Protein AF-A0A9D3AVS0-F1 (afdb_monomer)

Mean predicted aligned error: 6.19 Å

pLDDT: mean 85.83, std 12.23, range [47.47, 96.69]

Solvent-accessible surface area (backbone atoms only — not comparable to full-atom values): 5123 Å² total; per-residue (Å²): 129,54,42,36,38,40,34,11,70,82,72,87,50,73,67,52,44,54,53,49,51,58,55,55,73,72,51,63,90,86,45,49,76,44,83,47,45,73,63,50,69,62,55,64,71,71,52,63,91,77,53,45,76,46,70,49,39,67,68,49,26,51,48,42,51,75,66,38,78,84,43,88,65,24,66,71,64,54,65,72,70,76,80,123

InterPro domains:
  IPR003203 Bifunctional adenosylcobalamin biosynthesis protein CobU/CobP [PF02283] (3-70)
  IPR003203 Bifunctional adenosylcobalamin biosynthesis protein CobU/CobP [PTHR34848] (3-69)
  IPR027417 P-loop containing nucleoside triphosphate hydrolase [G3DSA:3.40.50.300] (1-83)
  IPR027417 P-loop containing nucleoside triphosphate hydrolase [SSF52540] (3-69)

Nearest PDB structures (foldseek):
  8yes-assembly1_F  TM=8.635E-01  e=3.047E-04  Methylocapsa palsarum
  8ykc-assembly1_B  TM=8.724E-01  e=8.009E-04  Met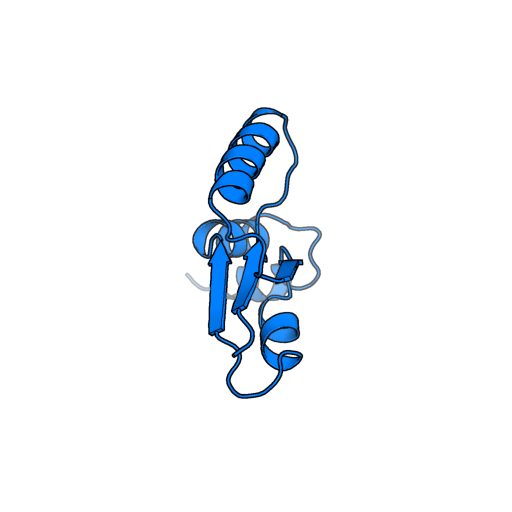hylocapsa palsarum
  7cfy-assembly1_A  TM=4.298E-01  e=8.336E+00  Escherichia coli K-12

Sequence (84 aa):
MMVVYVATAGVHDNEMAERVKQHRLRRPASCCTVEETHILAGVLLSLPTGAVVLIDCLTLWMSNLLLDDNFPGSDRIRRKKKII

Organism: NCBI:txid182264

Structure (mmCIF, N/CA/C/O backbone):
data_AF-A0A9D3AVS0-F1
#
_entry.id   AF-A0A9D3AVS0-F1
#
loop_
_atom_site.group_PDB
_atom_site.id
_atom_site.type_symbol
_atom_site.label_atom_id
_atom_site.label_alt_id
_atom_site.label_comp_id
_atom_site.label_asym_id
_atom_site.label_entity_id
_atom_site.label_seq_id
_atom_site.pdbx_PDB_ins_code
_atom_site.Cartn_x
_atom_site.Cartn_y
_atom_site.Cartn_z
_atom_site.occupancy
_atom_site.B_iso_or_equiv
_atom_site.auth_seq_id
_atom_site.auth_comp_id
_atom_site.auth_asym_id
_atom_site.auth_atom_id
_atom_site.pdbx_PDB_model_num
ATOM 1 N N . MET A 1 1 ? -18.148 -1.952 10.478 1.00 76.12 1 MET A N 1
ATOM 2 C CA . MET A 1 1 ? -17.571 -1.277 9.296 1.00 76.12 1 MET A CA 1
ATOM 3 C C . MET A 1 1 ? -16.080 -1.575 9.282 1.00 76.12 1 MET A C 1
ATOM 5 O O . MET A 1 1 ? -15.429 -1.269 10.272 1.00 76.12 1 MET A O 1
ATOM 9 N N . MET A 1 2 ? -15.560 -2.231 8.244 1.00 87.06 2 MET A N 1
ATOM 10 C CA . MET A 1 2 ? -14.124 -2.529 8.128 1.00 87.06 2 MET A CA 1
ATOM 11 C C . MET A 1 2 ? -13.423 -1.346 7.456 1.00 87.06 2 MET A C 1
ATOM 13 O O . MET A 1 2 ? -13.913 -0.865 6.438 1.00 87.06 2 MET A O 1
ATOM 17 N N . VAL A 1 3 ? -12.299 -0.885 8.009 1.00 92.75 3 VAL A N 1
ATOM 18 C CA . VAL A 1 3 ? -11.460 0.154 7.392 1.00 92.75 3 VAL A CA 1
ATOM 19 C C . VAL A 1 3 ? -10.113 -0.457 7.033 1.00 92.75 3 VAL A C 1
ATOM 21 O O . VAL A 1 3 ? -9.446 -1.030 7.898 1.00 92.75 3 VAL A O 1
ATOM 24 N N . VAL A 1 4 ? -9.727 -0.341 5.764 1.00 94.31 4 VAL A N 1
ATOM 25 C CA . VAL A 1 4 ? -8.509 -0.942 5.214 1.00 94.31 4 VAL A CA 1
ATOM 26 C C . VAL A 1 4 ? -7.610 0.133 4.628 1.00 94.31 4 VAL A C 1
ATOM 28 O O . VAL A 1 4 ? -8.028 0.899 3.766 1.00 94.31 4 VAL A O 1
ATOM 31 N N . TYR A 1 5 ? -6.362 0.167 5.077 1.00 94.44 5 TYR A N 1
ATOM 32 C CA . TYR A 1 5 ? -5.292 0.939 4.464 1.00 94.44 5 TYR A CA 1
ATOM 33 C C . TYR A 1 5 ? -4.545 0.049 3.480 1.00 94.44 5 TYR A C 1
ATOM 35 O O . TYR A 1 5 ? -3.990 -0.969 3.883 1.00 94.44 5 TYR A O 1
ATOM 43 N N . VAL A 1 6 ? -4.493 0.446 2.214 1.00 95.50 6 VAL A N 1
ATOM 44 C CA . VAL A 1 6 ? -3.660 -0.207 1.205 1.00 95.50 6 VAL A CA 1
ATOM 45 C C . VAL A 1 6 ? -2.436 0.663 0.967 1.00 95.50 6 VAL A C 1
ATOM 47 O O . VAL A 1 6 ? -2.524 1.715 0.334 1.00 95.50 6 VAL A O 1
ATOM 50 N N . ALA A 1 7 ? -1.307 0.248 1.533 1.00 94.81 7 ALA A N 1
ATOM 51 C CA . ALA A 1 7 ? -0.029 0.918 1.376 1.00 94.81 7 ALA A CA 1
ATOM 52 C C . ALA A 1 7 ? 0.645 0.442 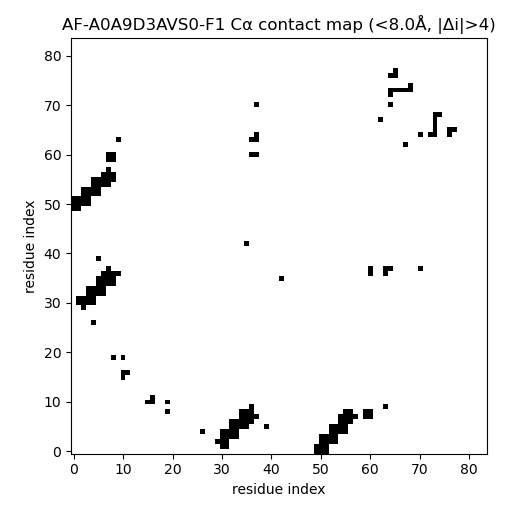0.087 1.00 94.81 7 ALA A C 1
ATOM 54 O O . ALA A 1 7 ? 0.889 -0.748 -0.090 1.00 94.81 7 ALA A O 1
ATOM 55 N N . THR A 1 8 ? 0.950 1.375 -0.805 1.00 95.44 8 THR A N 1
ATOM 56 C CA . THR A 1 8 ? 1.462 1.079 -2.153 1.00 95.44 8 THR A CA 1
ATOM 57 C C . THR A 1 8 ? 2.936 1.436 -2.319 1.00 95.44 8 THR A C 1
ATOM 59 O O . THR A 1 8 ? 3.486 1.354 -3.417 1.00 95.44 8 THR A O 1
ATOM 62 N N . ALA A 1 9 ? 3.587 1.854 -1.233 1.00 91.94 9 ALA A N 1
ATOM 63 C CA . ALA A 1 9 ? 4.983 2.245 -1.244 1.00 91.94 9 ALA A CA 1
ATOM 64 C C . ALA A 1 9 ? 5.920 1.040 -1.350 1.00 91.94 9 ALA A C 1
ATOM 66 O O . ALA A 1 9 ? 5.945 0.195 -0.459 1.00 91.94 9 ALA A O 1
ATOM 67 N N . GLY A 1 10 ? 6.736 1.008 -2.407 1.00 85.69 10 GLY A N 1
ATOM 68 C CA . GLY A 1 10 ? 7.947 0.194 -2.434 1.00 85.69 10 GLY A CA 1
ATOM 69 C C . GLY A 1 10 ? 9.028 0.861 -1.585 1.00 85.69 10 GLY A C 1
ATOM 70 O O . GLY A 1 10 ? 9.436 1.988 -1.868 1.00 85.69 10 GLY A O 1
ATOM 71 N N . VAL A 1 11 ? 9.467 0.201 -0.512 1.00 85.38 11 VAL A N 1
ATOM 72 C CA . VAL A 1 11 ? 10.531 0.720 0.359 1.00 85.38 11 VAL A CA 1
ATOM 73 C C . VAL A 1 11 ? 11.866 0.153 -0.104 1.00 85.38 11 VAL A C 1
ATOM 75 O O . VAL A 1 11 ? 12.195 -0.995 0.183 1.00 85.38 11 VAL A O 1
ATOM 78 N N . HIS A 1 12 ? 12.621 0.969 -0.836 1.00 84.12 12 HIS A N 1
ATOM 79 C CA . HIS A 1 12 ? 13.912 0.583 -1.415 1.00 84.12 12 HIS A CA 1
ATOM 80 C C . HIS A 1 12 ? 15.099 1.333 -0.799 1.00 84.12 12 HIS A C 1
ATOM 82 O O . HIS A 1 12 ? 16.246 0.949 -1.011 1.00 84.12 12 HIS A O 1
ATOM 88 N N . ASP A 1 13 ? 14.829 2.380 -0.019 1.00 88.56 13 ASP A N 1
ATOM 89 C CA . ASP A 1 13 ? 15.834 3.193 0.653 1.00 88.56 13 ASP A CA 1
ATOM 90 C C . ASP A 1 13 ? 15.358 3.650 2.045 1.00 88.56 13 ASP A C 1
ATOM 92 O O . ASP A 1 13 ? 14.182 3.536 2.415 1.00 88.56 13 ASP A O 1
ATOM 96 N N . ASN A 1 14 ? 16.306 4.161 2.832 1.00 88.81 14 ASN A N 1
ATOM 97 C CA . ASN A 1 14 ? 16.073 4.576 4.215 1.00 88.81 14 ASN A CA 1
ATOM 98 C C . ASN A 1 14 ? 15.231 5.855 4.331 1.00 88.81 14 ASN A C 1
ATOM 100 O O . ASN A 1 14 ? 14.548 6.044 5.338 1.00 88.81 14 ASN A O 1
ATOM 104 N N . GLU A 1 15 ? 15.262 6.732 3.326 1.00 91.31 15 GLU A N 1
ATOM 105 C CA . GLU A 1 15 ? 14.457 7.954 3.330 1.00 91.31 15 GLU A CA 1
ATOM 106 C C . GLU A 1 15 ? 12.971 7.597 3.195 1.00 91.31 15 GLU A C 1
ATOM 108 O O . GLU A 1 15 ? 12.132 8.034 3.988 1.00 91.31 15 GLU A O 1
ATOM 113 N N . MET A 1 16 ? 12.646 6.731 2.235 1.00 86.88 16 MET A N 1
ATOM 114 C CA . MET A 1 16 ? 11.308 6.201 2.026 1.00 86.88 16 MET A CA 1
ATOM 115 C C . MET A 1 16 ? 10.836 5.402 3.241 1.00 86.88 16 MET A C 1
ATOM 117 O O . MET A 1 16 ? 9.681 5.541 3.645 1.00 86.88 16 MET A O 1
ATOM 121 N N . ALA A 1 17 ? 11.719 4.622 3.872 1.00 88.94 17 ALA A N 1
ATOM 122 C CA . ALA A 1 17 ? 11.391 3.878 5.086 1.00 88.94 17 ALA A CA 1
ATOM 123 C C . ALA A 1 17 ? 10.921 4.806 6.221 1.00 88.94 17 ALA A C 1
ATOM 125 O O . ALA A 1 17 ? 9.886 4.552 6.846 1.00 88.94 17 ALA A O 1
ATOM 126 N N . GLU A 1 18 ? 11.627 5.916 6.455 1.00 90.81 18 GLU A N 1
ATOM 127 C CA . GLU A 1 18 ? 11.230 6.889 7.476 1.00 90.81 18 GLU A CA 1
ATOM 128 C C . GLU A 1 18 ? 9.924 7.599 7.091 1.00 90.81 18 GLU A C 1
ATOM 130 O O . GLU A 1 18 ? 9.020 7.737 7.917 1.00 90.81 18 GLU A O 1
ATOM 135 N N . ARG A 1 19 ? 9.745 7.961 5.814 1.00 88.88 19 ARG A N 1
ATOM 136 C CA . ARG A 1 19 ? 8.481 8.541 5.332 1.00 88.88 19 ARG A CA 1
ATOM 137 C C . ARG A 1 19 ? 7.303 7.595 5.558 1.00 88.88 19 ARG A C 1
ATOM 139 O O . ARG A 1 19 ? 6.271 8.032 6.073 1.00 88.88 19 ARG A O 1
ATOM 146 N N . VAL A 1 20 ? 7.446 6.311 5.233 1.00 88.50 20 VAL A N 1
ATOM 147 C CA . VAL A 1 20 ? 6.411 5.290 5.460 1.00 88.50 20 VAL A CA 1
ATOM 148 C C . VAL A 1 20 ? 6.118 5.130 6.949 1.00 88.50 20 VAL A C 1
ATOM 150 O O . VAL A 1 20 ? 4.950 5.065 7.335 1.00 88.50 20 VAL A O 1
ATOM 153 N N . LYS A 1 21 ? 7.139 5.138 7.810 1.00 89.00 21 LYS A N 1
ATOM 154 C CA . LYS A 1 21 ? 6.958 5.091 9.268 1.00 89.00 21 LYS A CA 1
ATOM 155 C C 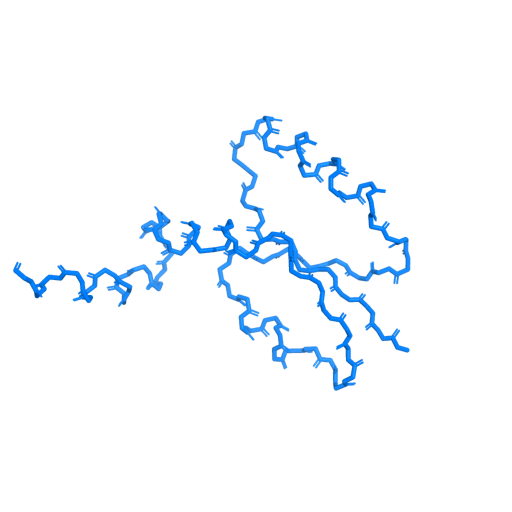. LYS A 1 21 ? 6.076 6.239 9.764 1.00 89.00 21 LYS A C 1
ATOM 157 O O . LYS A 1 21 ? 5.123 5.993 10.501 1.00 89.00 21 LYS A O 1
ATOM 162 N N . GLN A 1 22 ? 6.319 7.465 9.301 1.00 88.38 22 GLN A N 1
ATOM 163 C CA . GLN A 1 22 ? 5.484 8.619 9.648 1.00 88.38 22 GLN A CA 1
ATOM 164 C C . GLN A 1 22 ? 4.040 8.475 9.143 1.00 88.38 22 GLN A C 1
ATOM 166 O O . GLN A 1 22 ? 3.101 8.850 9.846 1.00 88.38 22 GLN A O 1
ATOM 171 N N . HIS A 1 23 ? 3.831 7.885 7.961 1.00 85.88 23 HIS A N 1
ATOM 172 C CA . HIS A 1 23 ? 2.484 7.599 7.451 1.00 85.88 23 HIS A CA 1
ATOM 173 C C . HIS A 1 23 ? 1.771 6.536 8.295 1.00 85.88 23 HIS A C 1
ATOM 175 O O . HIS A 1 23 ? 0.590 6.693 8.602 1.00 85.88 23 HIS A O 1
ATOM 181 N N . ARG A 1 24 ? 2.484 5.492 8.741 1.00 85.19 24 ARG A N 1
ATOM 182 C CA . ARG A 1 24 ? 1.941 4.446 9.623 1.00 85.19 24 ARG A CA 1
ATOM 183 C C . ARG A 1 24 ? 1.467 4.999 10.965 1.00 85.19 24 ARG A C 1
ATOM 185 O O . ARG A 1 24 ? 0.417 4.578 11.435 1.00 85.19 24 ARG A O 1
ATOM 192 N N . LEU A 1 25 ? 2.180 5.967 11.545 1.00 86.31 25 LEU A N 1
ATOM 193 C CA . LEU A 1 25 ? 1.796 6.599 12.817 1.00 86.31 25 LEU A CA 1
ATOM 194 C C . LEU A 1 25 ? 0.467 7.368 12.748 1.00 86.31 25 LEU A C 1
ATOM 196 O O . LEU A 1 25 ? -0.177 7.566 13.772 1.00 86.31 25 LEU A O 1
ATOM 200 N N . ARG A 1 26 ? 0.036 7.788 11.552 1.00 83.81 26 ARG A N 1
ATOM 201 C CA . ARG A 1 26 ? -1.244 8.487 11.345 1.00 83.81 26 ARG A CA 1
ATOM 202 C C . ARG A 1 26 ? -2.430 7.532 11.195 1.00 83.81 26 ARG A C 1
ATOM 204 O O . ARG A 1 26 ? -3.566 7.992 11.100 1.00 83.81 26 ARG A O 1
ATOM 211 N N . ARG A 1 27 ? -2.187 6.219 11.127 1.00 85.56 27 ARG A N 1
ATOM 212 C CA . ARG A 1 27 ? -3.232 5.213 10.904 1.00 85.56 27 ARG A CA 1
ATOM 213 C C . ARG A 1 27 ? -3.931 4.900 12.229 1.00 85.56 27 ARG A C 1
ATOM 215 O O . ARG A 1 27 ? -3.245 4.627 13.215 1.00 85.56 27 ARG A O 1
ATOM 222 N N . PRO A 1 28 ? -5.274 4.901 12.283 1.00 83.06 28 PRO A N 1
ATOM 223 C CA . PRO A 1 28 ? -5.987 4.429 13.462 1.00 83.06 28 PRO A CA 1
ATOM 224 C C . PRO A 1 28 ? -5.627 2.968 13.756 1.00 83.06 28 PRO A C 1
ATOM 226 O O . PRO A 1 28 ? -5.574 2.142 12.846 1.00 83.06 28 PRO A O 1
ATOM 229 N N . ALA A 1 29 ? -5.428 2.630 15.032 1.00 77.19 29 ALA A N 1
ATOM 230 C CA . ALA A 1 29 ? -5.034 1.278 15.449 1.00 77.19 29 ALA A CA 1
ATOM 231 C C . ALA A 1 29 ? -6.067 0.190 15.089 1.00 77.19 29 ALA A C 1
ATOM 233 O O . ALA A 1 29 ? -5.731 -0.988 15.028 1.00 77.19 29 ALA A O 1
ATOM 234 N N . SER A 1 30 ? -7.320 0.578 14.843 1.00 84.81 30 SER A N 1
ATOM 235 C CA . SER A 1 30 ? -8.410 -0.316 14.449 1.00 84.81 30 SER A CA 1
ATOM 236 C C . SER A 1 30 ? -8.430 -0.660 12.955 1.00 84.81 30 SER A C 1
ATOM 238 O O . SER A 1 30 ? -9.255 -1.472 12.535 1.00 84.81 30 SER A O 1
ATOM 240 N N . CYS A 1 31 ? -7.569 -0.048 12.137 1.00 84.38 31 CYS A N 1
ATOM 241 C CA . CYS A 1 31 ? -7.554 -0.276 10.698 1.00 84.38 31 CYS A CA 1
ATOM 242 C C . CYS A 1 31 ? -6.661 -1.460 10.313 1.00 84.38 31 CYS A C 1
ATOM 244 O O . CYS A 1 31 ? -5.515 -1.570 10.749 1.00 84.38 31 CYS A O 1
ATOM 246 N N . CYS A 1 32 ? -7.155 -2.307 9.412 1.00 90.81 32 CYS A N 1
ATOM 247 C CA . CYS A 1 32 ? -6.330 -3.327 8.777 1.00 90.81 32 CYS A CA 1
ATOM 248 C C . CYS A 1 32 ? -5.399 -2.657 7.761 1.00 90.81 32 CYS A C 1
ATOM 250 O O . CYS A 1 32 ? -5.826 -1.771 7.025 1.00 90.81 32 CYS A O 1
ATOM 252 N N . THR A 1 33 ? -4.136 -3.074 7.701 1.00 92.12 33 THR A N 1
ATOM 253 C CA . THR A 1 33 ? -3.190 -2.607 6.678 1.00 92.12 33 THR A CA 1
ATOM 254 C C . THR A 1 33 ? -2.846 -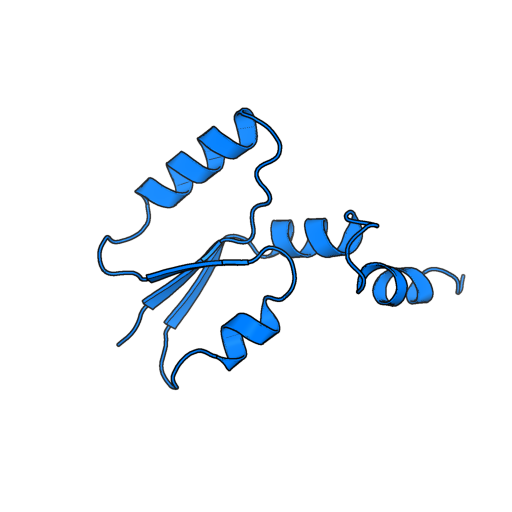3.756 5.739 1.00 92.12 33 THR A C 1
ATOM 256 O O . THR A 1 33 ? -2.536 -4.850 6.202 1.00 92.12 33 THR A O 1
ATOM 259 N N . VAL A 1 34 ? -2.874 -3.486 4.438 1.00 94.12 34 VAL A N 1
ATOM 260 C CA . VAL A 1 34 ? -2.382 -4.357 3.369 1.00 94.12 34 VAL A CA 1
ATOM 261 C C . VAL A 1 34 ? -1.275 -3.604 2.640 1.00 94.12 34 VAL A C 1
ATOM 263 O O . VAL A 1 34 ? -1.452 -2.436 2.304 1.00 94.12 34 VAL A O 1
ATOM 266 N N . GLU A 1 35 ? -0.138 -4.247 2.410 1.00 93.88 35 GLU A N 1
ATOM 267 C CA . GLU A 1 35 ? 0.944 -3.696 1.590 1.00 93.88 35 GLU A CA 1
ATOM 268 C C . GLU A 1 35 ? 0.849 -4.320 0.195 1.00 93.88 35 GLU A C 1
ATOM 270 O O . GLU A 1 35 ? 0.974 -5.533 0.052 1.00 93.88 35 GLU A O 1
ATOM 275 N N . GLU A 1 36 ? 0.556 -3.507 -0.820 1.00 95.44 36 GLU A N 1
ATOM 276 C CA . GLU A 1 36 ? 0.402 -3.957 -2.206 1.00 95.44 36 GLU A CA 1
ATOM 277 C C . GLU A 1 36 ? 0.875 -2.875 -3.175 1.00 95.44 36 GLU A C 1
ATOM 279 O O . GLU A 1 36 ? 0.274 -1.807 -3.298 1.00 95.44 36 GLU A O 1
ATOM 284 N N . THR A 1 37 ? 1.955 -3.165 -3.892 1.00 94.44 37 THR A N 1
ATOM 285 C CA . THR A 1 37 ? 2.664 -2.202 -4.737 1.00 94.44 37 THR A CA 1
ATOM 286 C C . THR A 1 37 ? 2.213 -2.221 -6.197 1.00 94.44 37 THR A C 1
ATOM 288 O O . THR A 1 37 ? 2.430 -1.224 -6.887 1.00 94.44 37 THR A O 1
ATOM 291 N N . HIS A 1 38 ? 1.548 -3.287 -6.664 1.00 94.00 38 HIS A N 1
ATOM 292 C CA . HIS A 1 38 ? 1.216 -3.499 -8.079 1.00 94.00 38 HIS A CA 1
ATOM 293 C C . HIS A 1 38 ? -0.228 -3.984 -8.307 1.00 94.00 38 HIS A C 1
ATOM 295 O O . HIS A 1 38 ? -0.982 -3.357 -9.056 1.00 94.00 38 HIS A O 1
ATOM 301 N N . ILE A 1 39 ? -0.659 -5.061 -7.646 1.00 94.44 39 ILE A N 1
ATOM 302 C CA . ILE A 1 39 ? -1.943 -5.760 -7.848 1.00 94.44 39 ILE A CA 1
ATOM 303 C C . ILE A 1 39 ? -3.062 -5.149 -6.985 1.00 94.44 39 ILE A C 1
ATOM 305 O O . ILE A 1 39 ? -3.869 -5.838 -6.360 1.00 94.44 39 ILE A O 1
ATOM 309 N N . LEU A 1 40 ? -3.165 -3.817 -6.991 1.00 94.94 40 LEU A N 1
ATOM 310 C CA . LEU A 1 40 ? -4.147 -3.077 -6.190 1.00 94.94 40 LEU A CA 1
ATOM 311 C C . LEU A 1 40 ? -5.588 -3.546 -6.452 1.00 94.94 40 LEU A C 1
ATOM 313 O O . LEU A 1 40 ? -6.359 -3.738 -5.517 1.00 94.94 40 LEU A O 1
ATOM 317 N N . ALA A 1 41 ? -5.944 -3.796 -7.715 1.00 93.88 41 ALA A N 1
ATOM 318 C CA . ALA A 1 41 ? -7.277 -4.280 -8.071 1.00 93.88 41 ALA A CA 1
ATOM 319 C C . ALA A 1 41 ? -7.610 -5.639 -7.428 1.00 93.88 41 ALA A C 1
ATOM 321 O O . ALA A 1 41 ? -8.746 -5.849 -7.016 1.00 93.88 41 ALA A O 1
ATOM 322 N N . GLY A 1 42 ? -6.629 -6.540 -7.302 1.00 95.62 42 GLY A N 1
ATOM 323 C CA . GLY A 1 42 ? -6.831 -7.837 -6.653 1.00 95.62 42 GLY A CA 1
ATOM 324 C C . GLY A 1 42 ? -7.123 -7.692 -5.161 1.00 95.62 42 GLY A C 1
ATOM 325 O O . GLY A 1 42 ? -8.012 -8.366 -4.648 1.00 95.62 42 GLY A O 1
ATOM 326 N N . VAL A 1 43 ? -6.448 -6.753 -4.490 1.00 96.00 43 VAL A N 1
ATOM 327 C CA . VAL A 1 43 ? -6.750 -6.405 -3.095 1.00 96.00 43 VAL A CA 1
ATOM 328 C C . VAL A 1 43 ? -8.157 -5.837 -2.977 1.00 96.00 43 VAL A C 1
ATOM 330 O O . VAL A 1 43 ? -8.925 -6.300 -2.150 1.00 96.00 43 VAL A O 1
ATOM 333 N N . LEU A 1 44 ? -8.543 -4.882 -3.825 1.00 95.44 44 LEU A N 1
ATOM 334 C CA . LEU A 1 44 ? -9.879 -4.282 -3.752 1.00 95.44 44 LEU A CA 1
ATOM 335 C C . LEU A 1 44 ? -11.003 -5.308 -3.965 1.00 95.44 44 LEU A C 1
ATOM 337 O O . LEU A 1 44 ? -12.040 -5.214 -3.315 1.00 95.44 44 LEU A O 1
ATOM 341 N N . LEU A 1 45 ? -10.792 -6.292 -4.844 1.00 96.69 45 LEU A N 1
ATOM 342 C CA . LEU A 1 45 ? -11.763 -7.352 -5.128 1.00 96.69 45 LEU A CA 1
ATOM 343 C C . LEU A 1 45 ? -11.861 -8.413 -4.024 1.00 96.69 45 LEU A C 1
ATOM 345 O O . LEU A 1 45 ? -12.875 -9.103 -3.952 1.00 96.69 45 LEU A O 1
ATOM 349 N N . SER A 1 46 ? -10.836 -8.567 -3.181 1.00 95.94 46 SER A N 1
ATOM 350 C CA . SER A 1 46 ? -10.854 -9.531 -2.073 1.00 95.94 46 SER A CA 1
ATOM 351 C C . SER A 1 46 ? -11.504 -8.982 -0.801 1.00 95.94 46 SER A C 1
ATOM 353 O O . SER A 1 46 ? -11.771 -9.740 0.133 1.00 95.94 46 SER A O 1
ATOM 355 N N . LEU A 1 47 ? -11.772 -7.674 -0.750 1.00 95.38 47 LEU A N 1
ATOM 356 C CA . LEU A 1 47 ? -12.374 -7.033 0.411 1.00 95.38 47 LEU A CA 1
ATOM 357 C C . LEU A 1 47 ? -13.884 -7.295 0.499 1.00 95.38 47 LEU A C 1
ATOM 359 O O . LEU A 1 47 ? -14.576 -7.351 -0.520 1.00 95.38 47 LEU A O 1
ATOM 363 N N . PRO A 1 48 ? -14.430 -7.414 1.723 1.00 94.69 48 PRO A N 1
ATOM 364 C CA . PRO A 1 48 ? -15.859 -7.601 1.912 1.00 94.69 48 PRO A CA 1
ATOM 365 C C . PRO A 1 48 ? -16.644 -6.364 1.463 1.00 94.69 48 PRO A C 1
ATOM 367 O O . PRO A 1 48 ? -16.186 -5.223 1.576 1.00 94.69 48 PRO A O 1
ATOM 370 N N . THR A 1 49 ? -17.878 -6.582 1.009 1.00 94.38 49 THR A N 1
ATOM 371 C CA . THR A 1 49 ? -18.797 -5.494 0.662 1.00 94.38 49 THR A CA 1
ATOM 372 C C . THR A 1 49 ? -18.991 -4.545 1.847 1.00 94.38 49 THR A C 1
ATOM 374 O O . THR A 1 49 ? -19.199 -4.977 2.981 1.00 94.38 49 THR A O 1
ATOM 377 N N . GLY A 1 50 ? -18.927 -3.237 1.585 1.00 93.19 50 GLY A N 1
ATOM 378 C CA . GLY A 1 50 ? -19.050 -2.204 2.617 1.00 93.19 50 GLY A CA 1
ATOM 379 C C . GLY A 1 50 ? -17.756 -1.906 3.385 1.00 93.19 50 GLY A C 1
ATOM 380 O O . GLY A 1 50 ? -17.792 -1.136 4.345 1.00 93.19 50 GLY A O 1
ATOM 381 N N . ALA A 1 51 ? -16.615 -2.479 2.987 1.00 94.31 51 ALA A N 1
ATOM 382 C CA . ALA A 1 51 ? -15.316 -2.017 3.463 1.00 94.31 51 ALA A CA 1
ATOM 383 C C . ALA A 1 51 ? -15.032 -0.583 2.980 1.00 94.31 51 ALA A C 1
ATOM 385 O O . ALA A 1 51 ? -15.274 -0.237 1.823 1.00 94.31 51 ALA A O 1
ATOM 386 N N . VAL A 1 52 ? -14.481 0.242 3.868 1.00 93.81 52 VAL A N 1
ATOM 387 C CA . VAL A 1 52 ? -13.935 1.562 3.535 1.00 93.81 52 VAL A CA 1
ATOM 388 C C . VAL A 1 52 ? -12.444 1.400 3.285 1.00 93.81 52 VAL A C 1
ATOM 390 O O . VAL A 1 52 ? -11.729 0.873 4.137 1.00 93.81 52 VAL A O 1
ATOM 393 N N . VAL A 1 53 ? -11.969 1.858 2.129 1.00 94.50 53 VAL A N 1
ATOM 394 C CA . VAL A 1 53 ? -10.574 1.678 1.715 1.00 94.50 53 VAL A CA 1
ATOM 395 C C . VAL A 1 53 ? -9.884 3.024 1.575 1.00 94.50 53 VAL A C 1
ATOM 397 O O . VAL A 1 53 ? -10.381 3.906 0.877 1.00 94.50 53 VAL A O 1
ATOM 400 N N . LEU A 1 54 ? -8.718 3.163 2.203 1.00 93.38 54 LEU A N 1
ATOM 401 C CA . LEU A 1 54 ? -7.799 4.268 1.974 1.00 93.38 54 LEU A CA 1
ATOM 402 C C . LEU A 1 54 ? -6.544 3.757 1.268 1.00 93.38 54 LEU A C 1
ATOM 404 O O . LEU A 1 54 ? -5.881 2.846 1.755 1.00 93.38 54 LEU A O 1
ATOM 408 N N . ILE A 1 55 ? -6.206 4.364 0.135 1.00 94.38 55 ILE A N 1
ATOM 409 C CA . ILE A 1 55 ? -5.012 4.025 -0.645 1.00 94.38 55 ILE A CA 1
ATOM 410 C C . ILE A 1 55 ? -3.915 5.046 -0.329 1.00 94.38 55 ILE A C 1
ATOM 412 O O . ILE A 1 55 ? -4.120 6.248 -0.489 1.00 94.38 55 ILE A O 1
ATOM 416 N N . ASP A 1 56 ? -2.746 4.563 0.081 1.00 91.12 56 ASP A N 1
ATOM 417 C CA . ASP A 1 56 ? -1.607 5.359 0.550 1.00 91.12 56 ASP A CA 1
ATOM 418 C C . ASP A 1 56 ? -0.319 4.926 -0.189 1.00 91.12 56 ASP A C 1
ATOM 420 O O . ASP A 1 56 ? 0.371 4.007 0.244 1.00 91.12 56 ASP A O 1
ATOM 424 N N . CYS A 1 57 ? 0.020 5.481 -1.359 1.00 90.56 57 CYS A N 1
ATOM 425 C CA . CYS A 1 57 ? -0.704 6.491 -2.138 1.00 90.56 57 CYS A CA 1
ATOM 426 C C . CYS A 1 57 ? -0.820 6.113 -3.629 1.00 90.56 57 CYS A C 1
ATOM 428 O O . CYS A 1 57 ? -0.012 5.366 -4.187 1.00 90.56 57 CYS A O 1
ATOM 430 N N . LEU A 1 58 ? -1.831 6.652 -4.317 1.00 93.25 58 LEU A N 1
ATOM 431 C CA . LEU A 1 58 ? -2.117 6.274 -5.706 1.00 93.25 58 LEU A CA 1
ATOM 432 C C . LEU A 1 58 ? -0.986 6.653 -6.679 1.00 93.25 58 LEU A C 1
ATOM 434 O O . LEU A 1 58 ? -0.681 5.894 -7.595 1.00 93.25 58 LEU A O 1
ATOM 438 N N . THR A 1 59 ? -0.324 7.791 -6.463 1.00 91.81 59 THR A N 1
ATOM 439 C CA . THR A 1 59 ? 0.792 8.235 -7.311 1.00 91.81 59 THR A CA 1
ATOM 440 C C . THR A 1 59 ? 1.973 7.273 -7.241 1.00 91.81 59 THR A C 1
ATOM 442 O O . THR A 1 59 ? 2.585 6.983 -8.262 1.00 91.81 59 THR A O 1
ATOM 445 N N . LEU A 1 60 ? 2.278 6.742 -6.054 1.00 90.94 60 LEU A N 1
ATOM 446 C CA . LEU A 1 60 ? 3.383 5.803 -5.887 1.00 90.94 60 LEU A CA 1
ATOM 447 C C . LEU A 1 60 ? 3.060 4.443 -6.512 1.00 90.94 60 LEU A C 1
ATOM 449 O O . LEU A 1 60 ? 3.902 3.883 -7.203 1.00 90.94 60 LEU A O 1
ATOM 453 N N . TRP A 1 61 ? 1.812 3.985 -6.389 1.00 93.69 61 TRP A N 1
ATOM 454 C CA . TRP A 1 61 ? 1.327 2.820 -7.134 1.00 93.69 61 TRP A CA 1
ATOM 455 C C . TRP A 1 61 ? 1.504 2.991 -8.650 1.00 93.69 61 TRP A C 1
ATOM 457 O O . TRP A 1 61 ? 2.030 2.105 -9.319 1.00 93.69 61 TRP A O 1
ATOM 467 N N . MET A 1 62 ? 1.125 4.152 -9.198 1.00 91.62 62 MET A N 1
ATOM 468 C CA . MET A 1 62 ? 1.338 4.447 -10.619 1.00 91.62 62 MET A CA 1
ATOM 469 C C . MET A 1 62 ? 2.824 4.449 -10.993 1.00 91.62 62 MET A C 1
ATOM 471 O O . MET A 1 62 ? 3.178 3.915 -12.042 1.00 91.62 62 MET A O 1
ATOM 475 N N . SER A 1 63 ? 3.691 5.025 -10.157 1.00 90.69 63 SER A N 1
ATOM 476 C CA . SER A 1 63 ? 5.140 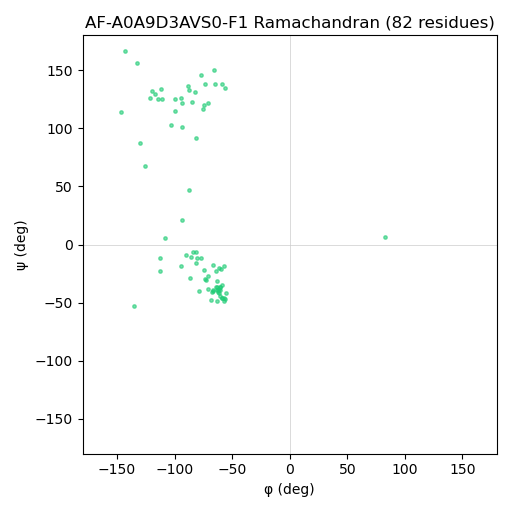5.009 -10.378 1.00 90.69 63 SER A CA 1
ATOM 477 C C . SER A 1 63 ? 5.692 3.586 -10.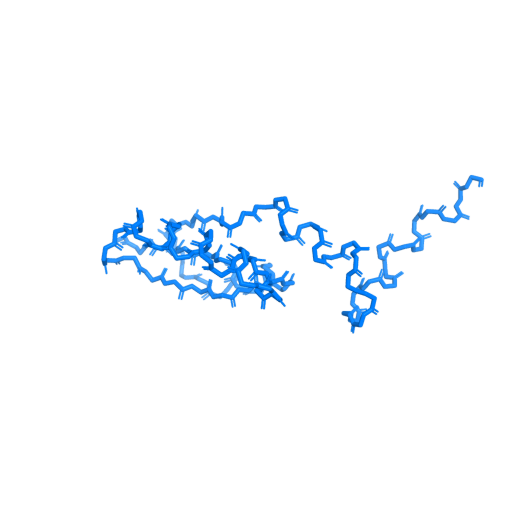413 1.00 90.69 63 SER A C 1
ATOM 479 O O . SER A 1 63 ? 6.438 3.275 -11.336 1.00 90.69 63 SER A O 1
ATOM 481 N N . ASN A 1 64 ? 5.279 2.709 -9.490 1.00 90.62 64 ASN A N 1
ATOM 482 C CA . ASN A 1 64 ? 5.684 1.299 -9.495 1.00 90.62 64 ASN A CA 1
ATOM 483 C C . ASN A 1 64 ? 5.309 0.638 -10.830 1.00 90.62 64 ASN A C 1
ATOM 485 O O . ASN A 1 64 ? 6.158 0.065 -11.502 1.00 90.62 64 ASN A O 1
ATOM 489 N N . LEU A 1 65 ? 4.065 0.819 -11.288 1.00 90.19 65 LEU A N 1
ATOM 490 C CA . LEU A 1 65 ? 3.599 0.255 -12.559 1.00 90.19 65 LEU A CA 1
ATOM 491 C C . LEU A 1 65 ? 4.343 0.783 -13.796 1.00 90.19 65 LEU A C 1
ATOM 493 O O . LEU A 1 65 ? 4.431 0.084 -14.805 1.00 90.19 65 LEU A O 1
ATOM 497 N N . LEU A 1 66 ? 4.804 2.034 -13.760 1.00 88.12 66 LEU A N 1
ATOM 498 C CA . LEU A 1 66 ? 5.470 2.681 -14.892 1.00 88.12 66 LEU A CA 1
ATOM 499 C C . LEU A 1 66 ? 6.976 2.418 -14.939 1.00 88.12 66 LEU A C 1
ATOM 501 O O . LEU A 1 66 ? 7.552 2.483 -16.028 1.00 88.12 66 LEU A O 1
ATOM 505 N N . LEU A 1 67 ? 7.601 2.203 -13.781 1.00 88.25 67 LEU A N 1
ATOM 506 C CA . LEU A 1 67 ? 9.055 2.188 -13.624 1.00 88.25 67 LEU A CA 1
ATOM 507 C C . LEU A 1 67 ? 9.613 0.806 -13.272 1.00 88.25 67 LEU A C 1
ATOM 509 O O . LEU A 1 67 ? 10.788 0.566 -13.542 1.00 88.25 67 LEU A O 1
ATOM 513 N N . ASP A 1 68 ? 8.813 -0.096 -12.697 1.00 88.88 68 ASP A N 1
ATOM 514 C CA . ASP A 1 68 ? 9.256 -1.461 -12.415 1.00 88.88 68 ASP A CA 1
ATOM 515 C C . ASP A 1 68 ? 9.151 -2.333 -13.673 1.00 88.88 68 ASP A C 1
ATOM 517 O O . ASP A 1 68 ? 8.120 -2.941 -13.971 1.00 88.88 68 ASP A O 1
ATOM 521 N N . ASP A 1 69 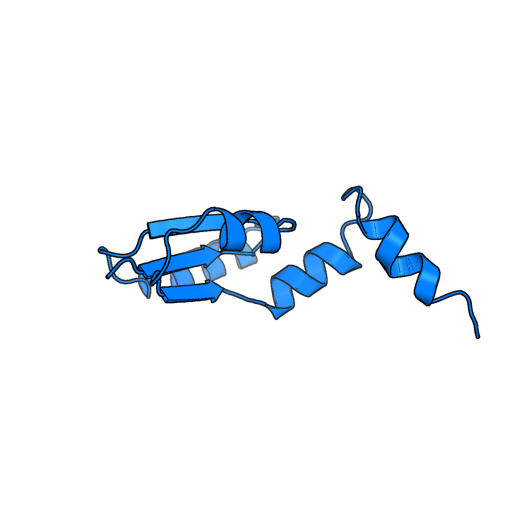? 10.245 -2.395 -14.432 1.00 85.44 69 ASP A N 1
ATOM 522 C CA . ASP A 1 69 ? 10.329 -3.219 -15.639 1.00 85.44 69 ASP A CA 1
ATOM 523 C C . ASP A 1 69 ? 10.282 -4.731 -15.326 1.00 85.44 69 ASP A C 1
ATOM 525 O O . ASP A 1 69 ? 9.946 -5.519 -16.210 1.00 85.44 69 ASP A O 1
ATOM 529 N N . ASN A 1 70 ? 10.532 -5.152 -14.077 1.00 85.44 70 ASN A N 1
ATOM 530 C CA . ASN A 1 70 ? 10.450 -6.562 -13.679 1.00 85.44 70 ASN A CA 1
ATOM 531 C C . ASN A 1 70 ? 9.016 -7.011 -13.384 1.00 85.44 70 ASN A C 1
ATOM 533 O O . ASN A 1 70 ? 8.746 -8.214 -13.323 1.00 85.44 70 ASN A O 1
ATOM 537 N N . PHE A 1 71 ? 8.082 -6.074 -13.203 1.00 86.06 71 PHE A N 1
ATOM 538 C CA . PHE A 1 71 ? 6.684 -6.416 -13.014 1.00 86.06 71 PHE A CA 1
ATOM 539 C C . PHE A 1 71 ? 6.088 -6.930 -14.338 1.00 86.06 71 PHE A C 1
ATOM 541 O O . PHE A 1 71 ? 6.033 -6.170 -15.302 1.00 86.06 71 PHE A O 1
ATOM 54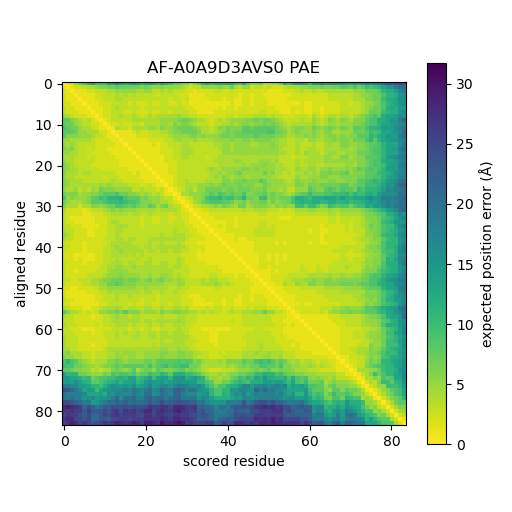8 N N . PRO A 1 72 ? 5.544 -8.163 -14.425 1.00 81.12 72 PRO A N 1
ATOM 549 C CA . PRO A 1 72 ? 5.061 -8.737 -15.692 1.00 81.12 72 PRO A CA 1
ATOM 550 C C . PRO A 1 72 ? 3.983 -7.915 -16.426 1.00 81.12 72 PRO A C 1
ATOM 552 O O . PRO A 1 72 ? 3.728 -8.117 -17.614 1.00 81.12 72 PRO A O 1
ATOM 555 N N . GLY A 1 73 ? 3.310 -6.989 -15.734 1.00 72.38 73 GLY A N 1
ATOM 556 C CA . GLY A 1 73 ? 2.347 -6.063 -16.332 1.00 72.38 73 GLY A CA 1
ATOM 557 C C . GLY A 1 73 ? 2.959 -4.838 -17.032 1.00 72.38 73 GLY A C 1
ATOM 558 O O . GLY A 1 73 ? 2.231 -4.156 -17.760 1.00 72.38 73 GLY A O 1
ATOM 559 N N . SER A 1 74 ? 4.255 -4.564 -16.852 1.00 70.12 74 SER A N 1
ATOM 560 C CA . SER A 1 74 ? 4.971 -3.379 -17.361 1.00 70.12 74 SER A CA 1
ATOM 561 C C . SER A 1 74 ? 4.942 -3.290 -18.898 1.00 70.12 74 SER A C 1
ATOM 563 O O . SER A 1 74 ? 4.655 -2.233 -19.476 1.00 70.12 74 SER A O 1
ATOM 565 N N . ASP A 1 75 ? 5.079 -4.432 -19.577 1.00 63.16 75 ASP A N 1
ATOM 566 C CA . ASP A 1 75 ? 5.024 -4.561 -21.039 1.00 63.16 75 ASP A CA 1
ATOM 567 C C . ASP A 1 75 ? 3.701 -4.075 -21.646 1.00 63.16 75 ASP A C 1
ATOM 569 O O . ASP A 1 75 ? 3.668 -3.522 -22.752 1.00 63.16 75 ASP A O 1
ATOM 573 N N . ARG A 1 76 ? 2.578 -4.264 -20.939 1.00 61.44 76 ARG A N 1
ATOM 574 C CA . ARG A 1 76 ? 1.245 -3.860 -21.424 1.00 61.44 76 ARG A CA 1
ATOM 575 C C . ARG A 1 76 ? 1.057 -2.347 -21.372 1.00 61.44 76 ARG A C 1
ATOM 577 O O . ARG A 1 76 ? 0.328 -1.797 -22.198 1.00 61.44 76 ARG A O 1
ATOM 584 N N . ILE A 1 77 ? 1.714 -1.680 -20.425 1.00 60.62 77 ILE A N 1
ATOM 585 C CA . ILE A 1 77 ? 1.622 -0.231 -20.228 1.00 60.62 77 ILE A CA 1
ATOM 586 C C . ILE A 1 77 ? 2.491 0.497 -21.266 1.00 60.62 77 ILE A C 1
ATOM 588 O O . ILE A 1 77 ? 2.040 1.470 -21.873 1.00 60.62 77 ILE A O 1
ATOM 592 N N . ARG A 1 78 ? 3.692 -0.019 -21.569 1.00 59.28 78 ARG A N 1
ATOM 593 C CA . ARG A 1 78 ? 4.618 0.597 -22.539 1.00 59.28 78 ARG A CA 1
ATOM 594 C C . ARG A 1 78 ? 4.197 0.449 -24.006 1.00 59.28 78 ARG A C 1
ATOM 596 O O . ARG A 1 78 ? 4.454 1.363 -24.790 1.00 59.28 78 ARG A O 1
ATOM 603 N N . ARG A 1 79 ? 3.498 -0.625 -24.406 1.00 57.38 79 ARG A N 1
ATOM 604 C CA . ARG A 1 79 ? 3.051 -0.810 -25.811 1.00 57.38 79 ARG A CA 1
ATOM 605 C C . ARG A 1 79 ? 2.129 0.301 -26.335 1.00 57.38 79 ARG A C 1
ATOM 607 O O . ARG A 1 79 ? 2.074 0.498 -27.543 1.00 57.38 79 ARG A O 1
ATOM 614 N N . LYS A 1 80 ? 1.468 1.073 -25.463 1.00 55.47 80 LYS A N 1
ATOM 615 C CA . LYS A 1 80 ? 0.667 2.244 -25.872 1.00 55.47 80 LYS A CA 1
ATOM 616 C C . LYS A 1 80 ? 1.496 3.489 -26.227 1.00 55.47 80 LYS A C 1
ATOM 618 O O . LYS A 1 80 ? 0.940 4.416 -26.799 1.00 55.47 80 LYS A O 1
ATOM 623 N N . LYS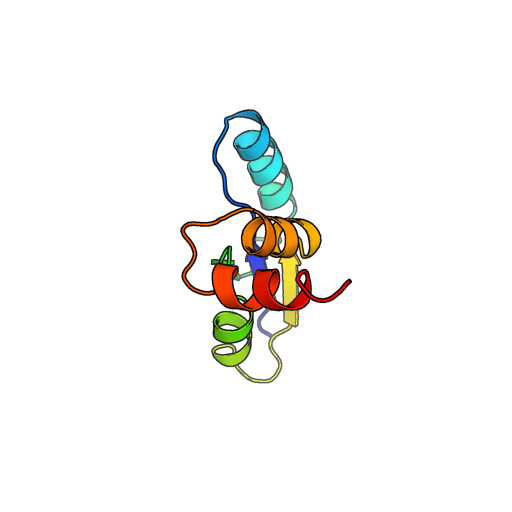 A 1 81 ? 2.801 3.525 -25.923 1.00 52.62 81 LYS A N 1
ATOM 624 C CA . LYS A 1 81 ? 3.691 4.667 -26.222 1.00 52.62 81 LYS A CA 1
ATOM 625 C C . LYS A 1 81 ? 4.376 4.600 -27.593 1.00 52.62 81 LYS A C 1
ATOM 627 O O . LYS A 1 81 ? 5.003 5.574 -27.981 1.00 52.62 81 LYS A O 1
ATOM 632 N N . LYS A 1 82 ? 4.283 3.481 -28.322 1.00 47.47 82 LYS A N 1
ATOM 633 C CA . LYS A 1 82 ? 5.004 3.270 -29.596 1.00 47.47 82 LYS A CA 1
ATOM 634 C C . LYS A 1 82 ? 4.194 3.658 -30.848 1.00 47.47 82 LYS A C 1
ATOM 636 O O . LYS A 1 82 ? 4.478 3.162 -31.931 1.00 47.47 82 LYS A O 1
ATOM 641 N N . ILE A 1 83 ? 3.173 4.502 -30.692 1.00 53.91 83 ILE A N 1
ATOM 642 C CA . ILE A 1 83 ? 2.363 5.042 -31.794 1.00 53.91 83 ILE A CA 1
ATOM 643 C C . ILE A 1 83 ? 2.378 6.569 -31.695 1.00 53.91 83 ILE A C 1
ATOM 645 O O . ILE A 1 83 ? 1.366 7.156 -31.334 1.00 53.91 83 ILE A O 1
ATOM 649 N N . ILE A 1 84 ? 3.538 7.185 -31.931 1.00 48.72 84 ILE A N 1
ATOM 650 C CA . ILE A 1 84 ? 3.689 8.512 -32.550 1.00 48.72 84 ILE A CA 1
ATOM 651 C C . ILE A 1 84 ? 5.035 8.498 -33.275 1.00 48.72 84 ILE A C 1
ATOM 653 O O . ILE A 1 84 ? 6.011 8.034 -32.639 1.00 48.72 84 ILE A O 1
#

Radius of gyration: 14.82 Å; Cα contacts (8 Å, |Δi|>4): 92; chains: 1; bounding box: 35×18×48 Å

Secondary structure (DSSP, 8-state):
--EEEEE-----SHHHHHHHHHHHHTS-TTSEEEE-SS-HHHHHHHSPTT-EEEEE-HHHHHHHHHH-TTSTTHHHHHGGGS--

Foldseek 3Di:
DAEEEEEQDDCPDPVSVVVVVVVVVPDDPRHHYHYHNEVVVVVVVPDDPPYHYDYNDPVSSVVCLQPVPVPPNVVVVCVVVPPD